Protein AF-N1USF4-F1 (afdb_monomer_lite)

Secondary structure (DSSP, 8-state):
-HHHHHHTTSPPPS--EEEE--HHHHHHHHHHH-S----HHHHHHHHHHHHTSGGGGGSEEEETTS-HHHHHHHHHHHHHHHSPPP---

Structure (mmCIF, N/CA/C/O backbone):
data_AF-N1USF4-F1
#
_entry.id   AF-N1USF4-F1
#
loop_
_atom_site.group_PDB
_atom_site.id
_atom_site.type_symbol
_atom_site.label_atom_id
_atom_site.label_alt_id
_atom_site.label_comp_id
_atom_site.label_asym_id
_atom_site.label_entity_id
_atom_site.label_seq_id
_atom_site.pdbx_PDB_ins_code
_atom_site.Cartn_x
_atom_site.Cartn_y
_atom_site.Cartn_z
_atom_site.occupancy
_atom_site.B_iso_or_equiv
_atom_site.auth_seq_id
_atom_site.auth_comp_id
_atom_site.auth_asym_id
_atom_site.auth_atom_id
_atom_site.pdbx_PDB_model_num
ATOM 1 N N . GLY A 1 1 ? 4.640 -17.984 17.507 1.00 79.94 1 GLY A N 1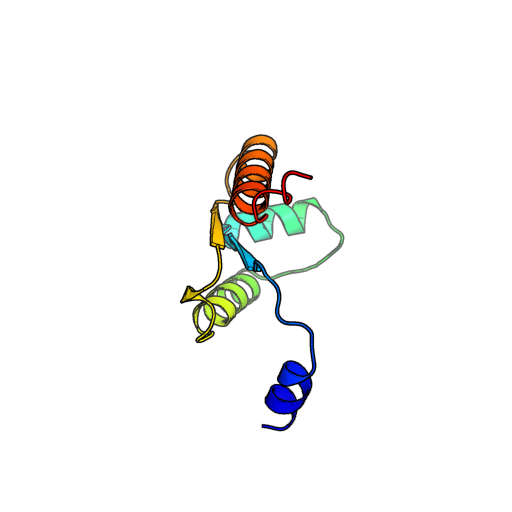
ATOM 2 C CA . GLY A 1 1 ? 6.088 -18.058 17.815 1.00 79.94 1 GLY A CA 1
ATOM 3 C C . GLY A 1 1 ? 6.532 -16.862 18.643 1.00 79.94 1 GLY A C 1
ATOM 4 O O . GLY A 1 1 ? 5.707 -15.991 18.897 1.00 79.94 1 GLY A O 1
ATOM 5 N N . LEU A 1 2 ? 7.805 -16.808 19.054 1.00 88.56 2 LEU A N 1
ATOM 6 C CA . LEU A 1 2 ? 8.376 -15.694 19.836 1.00 88.56 2 LEU A CA 1
ATOM 7 C C . LEU A 1 2 ? 8.078 -14.324 19.195 1.00 88.56 2 LEU A C 1
ATOM 9 O O . LEU A 1 2 ? 7.613 -13.426 19.885 1.00 88.56 2 LEU A O 1
ATOM 13 N N . ALA A 1 3 ? 8.228 -14.209 17.870 1.00 83.00 3 ALA A N 1
ATOM 14 C CA . ALA A 1 3 ? 7.924 -12.991 17.115 1.00 83.00 3 ALA A CA 1
ATOM 15 C C . ALA A 1 3 ? 6.477 -12.496 17.316 1.00 83.00 3 ALA A C 1
ATOM 17 O O . ALA A 1 3 ? 6.268 -11.337 17.650 1.00 83.00 3 ALA A O 1
ATOM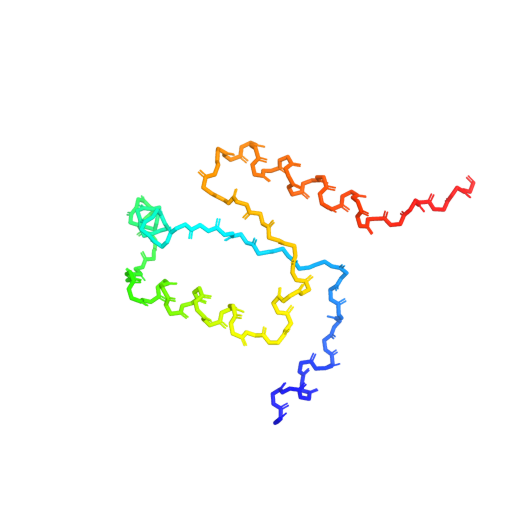 18 N N . ALA A 1 4 ? 5.479 -13.382 17.221 1.00 82.44 4 ALA A N 1
ATOM 19 C CA . ALA A 1 4 ? 4.076 -13.018 17.450 1.00 82.44 4 ALA A CA 1
ATOM 20 C C . ALA A 1 4 ? 3.819 -12.523 18.887 1.00 82.44 4 ALA A C 1
ATOM 22 O O . ALA A 1 4 ? 3.000 -11.635 19.102 1.00 82.44 4 ALA A O 1
ATOM 23 N N . ARG A 1 5 ? 4.542 -13.065 19.879 1.00 85.44 5 ARG A N 1
ATOM 24 C CA . ARG A 1 5 ? 4.441 -12.611 21.276 1.00 85.44 5 ARG A CA 1
ATOM 25 C C . ARG A 1 5 ? 5.065 -11.234 21.480 1.00 85.44 5 ARG A C 1
ATOM 27 O O . ARG A 1 5 ? 4.537 -10.461 22.266 1.00 85.44 5 ARG A O 1
ATOM 34 N N . LEU A 1 6 ? 6.157 -10.932 20.779 1.00 91.81 6 LEU A N 1
ATOM 35 C CA . LEU A 1 6 ? 6.776 -9.606 20.804 1.00 91.81 6 LEU A CA 1
ATOM 36 C C . LEU A 1 6 ? 5.887 -8.566 20.110 1.00 91.81 6 LEU A C 1
ATOM 38 O O . LEU A 1 6 ? 5.700 -7.481 20.646 1.00 91.81 6 LEU A O 1
ATO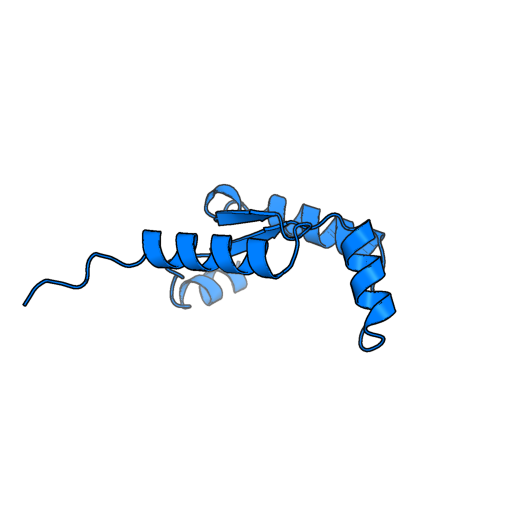M 42 N N . LEU A 1 7 ? 5.269 -8.915 18.977 1.00 85.75 7 LEU A N 1
ATOM 43 C CA . LEU A 1 7 ? 4.330 -8.032 18.275 1.00 85.75 7 LEU A CA 1
ATOM 44 C C . LEU A 1 7 ? 3.088 -7.705 19.114 1.00 85.75 7 LEU A C 1
ATOM 46 O O . LEU A 1 7 ? 2.585 -6.590 19.044 1.00 85.75 7 LEU A O 1
ATOM 50 N N . ALA A 1 8 ? 2.628 -8.633 19.958 1.00 86.81 8 ALA A N 1
ATOM 51 C CA . ALA A 1 8 ? 1.504 -8.394 20.865 1.00 86.81 8 ALA A CA 1
ATOM 52 C C . ALA A 1 8 ? 1.791 -7.351 21.967 1.00 86.81 8 ALA A C 1
ATOM 54 O O . ALA A 1 8 ? 0.850 -6.900 22.616 1.00 86.81 8 ALA A O 1
ATOM 55 N N . LEU A 1 9 ? 3.059 -6.978 22.188 1.00 93.62 9 LEU A N 1
ATOM 56 C CA . LEU A 1 9 ? 3.445 -5.906 23.114 1.00 93.62 9 LEU A CA 1
ATOM 57 C C . LEU A 1 9 ? 3.387 -4.517 22.468 1.00 93.62 9 LEU A C 1
ATOM 59 O O . LEU A 1 9 ? 3.441 -3.514 23.178 1.00 93.62 9 LEU A O 1
ATOM 63 N N . LEU A 1 10 ? 3.312 -4.445 21.138 1.00 89.81 10 LEU A N 1
ATOM 64 C CA . LEU A 1 10 ? 3.220 -3.176 20.431 1.00 89.81 10 LEU A CA 1
ATOM 65 C C . LEU A 1 10 ? 1.793 -2.615 20.534 1.00 89.81 10 LEU A C 1
ATOM 67 O O . LEU A 1 10 ? 0.828 -3.387 20.565 1.00 89.81 10 LEU A O 1
ATOM 71 N N . PRO A 1 11 ? 1.632 -1.279 20.557 1.00 90.06 11 PRO A N 1
ATOM 72 C CA . PRO A 1 11 ? 0.319 -0.660 20.451 1.00 90.06 11 PRO A CA 1
ATOM 73 C C . PRO A 1 11 ? -0.416 -1.159 19.206 1.00 90.06 11 PRO A C 1
ATOM 75 O O . PRO A 1 11 ? 0.164 -1.243 18.121 1.00 90.06 11 PRO A O 1
ATOM 78 N N . ARG A 1 12 ? -1.705 -1.474 19.357 1.00 88.94 12 ARG A N 1
ATOM 79 C CA . ARG A 1 12 ? -2.550 -1.795 18.206 1.00 88.94 12 ARG A CA 1
ATOM 80 C C . ARG A 1 12 ? -2.909 -0.500 17.478 1.00 88.94 12 ARG A C 1
ATOM 82 O O . ARG A 1 12 ? -3.381 0.422 18.140 1.00 88.94 12 ARG A O 1
ATOM 89 N N . PRO A 1 13 ? -2.705 -0.418 16.156 1.00 90.75 13 PRO A N 1
ATOM 90 C CA . PRO A 1 13 ? -3.120 0.750 15.397 1.00 90.75 13 PRO A CA 1
ATOM 91 C C . PRO A 1 13 ? -4.650 0.837 15.345 1.00 90.75 13 PRO A C 1
ATOM 93 O O . PRO A 1 13 ? -5.325 -0.175 15.159 1.00 90.75 13 PRO A O 1
ATOM 96 N N . ASP A 1 14 ? -5.191 2.052 15.432 1.00 90.81 14 ASP A N 1
ATOM 97 C CA . ASP A 1 14 ? -6.623 2.311 15.214 1.00 90.81 14 ASP A CA 1
ATOM 98 C C . ASP A 1 14 ? -7.024 2.163 13.734 1.00 90.81 14 ASP A C 1
ATOM 100 O O . ASP A 1 14 ? -8.192 1.951 13.400 1.00 90.81 14 ASP A O 1
ATOM 104 N N . LEU A 1 15 ? -6.047 2.292 12.831 1.00 93.94 15 LEU A N 1
ATOM 105 C CA . LEU A 1 15 ? -6.212 2.176 11.389 1.00 93.94 15 LEU A CA 1
ATOM 106 C C . LEU A 1 15 ? -4.909 1.693 10.743 1.00 93.94 15 LEU A C 1
ATOM 108 O O . LEU A 1 15 ? -3.847 2.270 10.967 1.00 93.94 15 LEU A O 1
ATOM 112 N N . VAL A 1 16 ? -5.014 0.682 9.880 1.00 95.56 16 VAL A N 1
ATOM 113 C CA . VAL A 1 16 ? -3.961 0.293 8.934 1.00 95.56 16 VAL A CA 1
ATOM 114 C C . VAL A 1 16 ? -4.480 0.562 7.530 1.00 95.56 16 VAL A C 1
ATOM 116 O O . VAL A 1 16 ? -5.578 0.119 7.188 1.00 95.56 16 VAL A O 1
ATOM 119 N N . VAL A 1 17 ? -3.708 1.300 6.732 1.00 97.31 17 VAL A N 1
ATOM 120 C CA . VAL A 1 17 ? -4.059 1.625 5.345 1.00 97.31 17 VAL A CA 1
ATOM 121 C C . VAL A 1 17 ? -3.082 0.931 4.406 1.00 97.31 17 VAL A C 1
ATOM 123 O O . VAL A 1 17 ? -1.876 1.159 4.490 1.00 97.31 17 VAL A O 1
ATOM 126 N N . TYR A 1 18 ? -3.604 0.093 3.515 1.00 97.44 18 TYR A N 1
ATOM 127 C CA . TYR A 1 18 ? -2.840 -0.574 2.469 1.00 97.44 18 TYR A CA 1
ATOM 128 C C . TYR A 1 18 ? -2.978 0.198 1.155 1.00 97.44 18 TYR A C 1
ATOM 130 O O . TYR A 1 18 ? -4.084 0.404 0.658 1.00 97.44 18 TYR A O 1
ATOM 138 N N . PHE A 1 19 ? -1.849 0.643 0.609 1.00 97.62 19 PHE A N 1
ATOM 139 C CA . PHE A 1 19 ? -1.784 1.400 -0.638 1.00 97.62 19 PHE A CA 1
ATOM 140 C C . PHE A 1 19 ? -1.609 0.407 -1.782 1.00 97.62 19 PHE A C 1
ATOM 142 O O . PHE A 1 19 ? -0.497 -0.034 -2.067 1.00 97.62 19 PHE A O 1
ATOM 149 N N . GLU A 1 20 ? -2.716 0.033 -2.408 1.00 97.19 20 GLU A N 1
ATOM 150 C CA . GLU A 1 20 ? -2.716 -0.910 -3.515 1.00 97.19 20 GLU A CA 1
ATOM 151 C C . GLU A 1 20 ? -2.226 -0.212 -4.784 1.00 97.19 20 GLU A C 1
ATOM 153 O O . GLU A 1 20 ? -2.762 0.813 -5.202 1.00 97.19 20 GLU A O 1
ATOM 158 N N . LEU A 1 21 ? -1.181 -0.758 -5.398 1.00 96.50 21 LEU A N 1
ATOM 159 C CA . LEU A 1 21 ? -0.624 -0.262 -6.648 1.00 96.50 21 LEU A CA 1
ATOM 160 C C . LEU A 1 21 ? -0.201 -1.461 -7.500 1.00 96.50 21 LEU A C 1
ATOM 162 O O . LEU A 1 21 ? 0.468 -2.350 -6.968 1.00 96.50 21 LEU A O 1
ATOM 166 N N . PRO A 1 22 ? -0.525 -1.497 -8.807 1.00 95.50 22 PRO A N 1
ATOM 167 C CA . PRO A 1 22 ? -0.035 -2.551 -9.683 1.00 95.50 22 PRO A CA 1
ATOM 168 C C . PRO A 1 22 ? 1.500 -2.654 -9.619 1.00 95.50 22 PRO A C 1
ATOM 170 O O . PRO A 1 22 ? 2.172 -1.623 -9.750 1.00 95.50 22 PRO A O 1
ATOM 173 N N . PRO A 1 23 ? 2.075 -3.858 -9.431 1.00 95.94 23 PRO A N 1
ATOM 174 C CA . PRO A 1 23 ? 3.521 -4.052 -9.303 1.00 95.94 23 PRO A CA 1
ATOM 175 C C . PRO A 1 23 ? 4.339 -3.444 -10.446 1.00 95.94 23 PRO A C 1
ATOM 177 O O . PRO A 1 23 ? 5.440 -2.949 -10.226 1.00 95.94 23 PRO A O 1
ATOM 180 N N . GLU A 1 24 ? 3.795 -3.432 -11.660 1.00 95.62 24 GLU A N 1
ATOM 181 C CA . GLU A 1 24 ? 4.419 -2.826 -12.834 1.00 95.62 24 GLU A CA 1
ATOM 182 C C . GLU A 1 24 ? 4.558 -1.303 -12.666 1.00 95.62 24 GLU A C 1
ATOM 184 O O . GLU A 1 24 ? 5.645 -0.757 -12.828 1.00 95.62 24 GLU A O 1
ATOM 189 N N . GLN A 1 25 ? 3.494 -0.623 -12.222 1.00 95.50 25 GLN A N 1
ATOM 190 C CA . GLN A 1 25 ? 3.537 0.818 -11.946 1.00 95.50 25 GLN A CA 1
ATOM 191 C C . GLN A 1 25 ? 4.443 1.151 -10.755 1.00 95.50 25 GLN A C 1
ATOM 193 O O . GLN A 1 25 ? 5.080 2.205 -10.727 1.00 95.50 25 GLN A O 1
ATOM 198 N N . ALA A 1 26 ? 4.491 0.275 -9.747 1.00 94.88 26 ALA A N 1
ATOM 199 C CA . ALA A 1 26 ? 5.394 0.431 -8.612 1.00 94.88 26 ALA A CA 1
ATOM 200 C C . ALA A 1 26 ? 6.862 0.362 -9.061 1.00 94.88 26 ALA A C 1
ATOM 202 O O . ALA A 1 26 ? 7.658 1.218 -8.670 1.00 94.88 26 ALA A O 1
ATOM 203 N N . LEU A 1 27 ? 7.198 -0.601 -9.926 1.00 95.25 27 LEU A N 1
ATOM 204 C CA . LEU A 1 27 ? 8.541 -0.757 -10.477 1.00 95.25 27 LEU A CA 1
ATOM 205 C C . LEU A 1 27 ? 8.969 0.473 -11.287 1.00 95.25 27 LEU A C 1
ATOM 207 O O . LEU A 1 27 ? 10.069 0.981 -11.074 1.00 95.25 27 LEU A O 1
ATOM 211 N N . ASP A 1 28 ? 8.086 1.004 -12.135 1.00 94.12 28 ASP A N 1
ATOM 212 C CA . ASP A 1 28 ? 8.356 2.220 -12.915 1.00 94.12 28 ASP A CA 1
ATOM 213 C C . ASP A 1 28 ? 8.661 3.428 -12.010 1.00 94.12 28 ASP A C 1
ATOM 215 O O . ASP A 1 28 ? 9.588 4.205 -12.268 1.00 94.12 28 ASP A O 1
ATOM 219 N N . ARG A 1 29 ? 7.917 3.582 -10.903 1.00 92.62 29 ARG A N 1
ATOM 220 C CA . ARG A 1 29 ? 8.149 4.655 -9.919 1.00 92.62 29 ARG A CA 1
ATOM 221 C C . ARG A 1 29 ? 9.477 4.482 -9.176 1.00 92.62 29 ARG A C 1
ATOM 223 O O . ARG A 1 29 ? 10.160 5.479 -8.943 1.00 92.62 29 ARG A O 1
ATOM 230 N N . VAL A 1 30 ? 9.851 3.252 -8.813 1.00 92.00 30 VAL A N 1
ATOM 231 C CA . VAL A 1 30 ? 11.150 2.953 -8.180 1.00 92.00 30 VAL A CA 1
ATOM 232 C C . VAL A 1 30 ? 12.294 3.269 -9.141 1.00 92.00 30 VAL A C 1
ATOM 234 O O . VAL A 1 30 ? 13.204 4.013 -8.777 1.00 92.00 30 VAL A O 1
ATOM 237 N N . ALA A 1 31 ? 12.202 2.799 -10.387 1.00 90.44 31 ALA A N 1
ATOM 238 C CA . ALA A 1 31 ? 13.202 3.057 -11.419 1.00 90.44 31 ALA A CA 1
ATOM 239 C C . ALA A 1 31 ? 13.379 4.561 -11.691 1.00 90.44 31 ALA A C 1
ATOM 241 O O . ALA A 1 31 ? 14.502 5.036 -11.835 1.00 90.44 31 ALA A O 1
ATOM 242 N N . THR A 1 32 ? 12.281 5.324 -11.696 1.00 91.06 32 THR A N 1
ATOM 243 C CA . THR A 1 32 ? 12.313 6.785 -11.880 1.00 91.06 32 THR A CA 1
ATOM 244 C C . THR A 1 32 ? 12.964 7.514 -10.698 1.00 91.06 32 THR A C 1
ATOM 246 O O . THR A 1 32 ? 13.628 8.528 -10.904 1.00 91.06 32 THR A O 1
ATOM 249 N N . ARG A 1 33 ? 12.789 7.024 -9.460 1.00 89.81 33 ARG A N 1
ATOM 250 C CA . ARG A 1 33 ? 13.415 7.609 -8.258 1.00 89.81 33 ARG A CA 1
ATOM 251 C C . ARG A 1 33 ? 14.931 7.403 -8.220 1.00 89.81 33 ARG A C 1
ATOM 253 O O . ARG A 1 33 ? 15.632 8.287 -7.746 1.00 89.81 33 ARG A O 1
ATOM 260 N N . GLY A 1 34 ? 15.423 6.247 -8.674 1.00 86.19 34 GLY A N 1
ATOM 261 C CA . GLY A 1 34 ? 16.857 5.929 -8.738 1.00 86.19 34 GLY A CA 1
ATOM 262 C C . GLY A 1 34 ? 17.565 5.713 -7.389 1.00 86.19 34 GLY A C 1
ATOM 263 O O . GLY A 1 34 ? 18.785 5.581 -7.371 1.00 86.19 34 GLY A O 1
ATOM 264 N N . GLU A 1 35 ? 16.833 5.684 -6.271 1.00 81.12 35 GLU A N 1
ATOM 265 C CA . GLU A 1 35 ? 17.392 5.513 -4.915 1.00 81.12 35 GLU A CA 1
ATOM 266 C C . GLU A 1 35 ? 17.478 4.042 -4.485 1.00 81.12 35 GLU A C 1
ATOM 268 O O . GLU A 1 35 ? 18.406 3.658 -3.778 1.00 81.12 35 GLU A O 1
ATOM 273 N N . ASP A 1 36 ? 16.541 3.218 -4.956 1.00 82.00 36 ASP A N 1
ATOM 274 C CA . ASP A 1 36 ? 16.396 1.812 -4.583 1.00 82.00 36 ASP A CA 1
ATOM 275 C C . ASP A 1 36 ? 16.333 0.938 -5.846 1.00 82.00 36 ASP A C 1
ATOM 277 O O . ASP A 1 36 ? 15.941 1.401 -6.920 1.00 82.00 36 ASP A O 1
ATOM 281 N N . SER A 1 37 ? 16.688 -0.341 -5.717 1.00 84.69 37 SER A N 1
ATOM 282 C CA . SER A 1 37 ? 16.496 -1.349 -6.765 1.00 84.69 37 SER A CA 1
ATOM 283 C C . SER A 1 37 ? 15.463 -2.361 -6.304 1.00 84.69 37 SER A C 1
ATOM 285 O O . SER A 1 37 ? 15.515 -2.838 -5.172 1.00 84.69 37 SER A O 1
ATOM 287 N N . GLU A 1 38 ? 14.531 -2.693 -7.186 1.00 91.81 38 GLU A N 1
ATOM 288 C CA . GLU A 1 38 ? 13.443 -3.615 -6.905 1.00 91.81 38 GLU A CA 1
ATOM 289 C C . GLU A 1 38 ? 13.160 -4.464 -8.148 1.00 91.81 38 GLU A C 1
ATOM 291 O O . GLU A 1 38 ? 13.499 -4.086 -9.271 1.00 91.81 38 GLU A O 1
ATOM 296 N N . THR A 1 39 ? 12.550 -5.633 -7.963 1.00 95.12 39 THR A N 1
ATOM 297 C CA . THR A 1 39 ? 12.177 -6.514 -9.074 1.00 95.12 39 THR A CA 1
ATOM 298 C C . THR A 1 39 ? 10.670 -6.694 -9.135 1.00 95.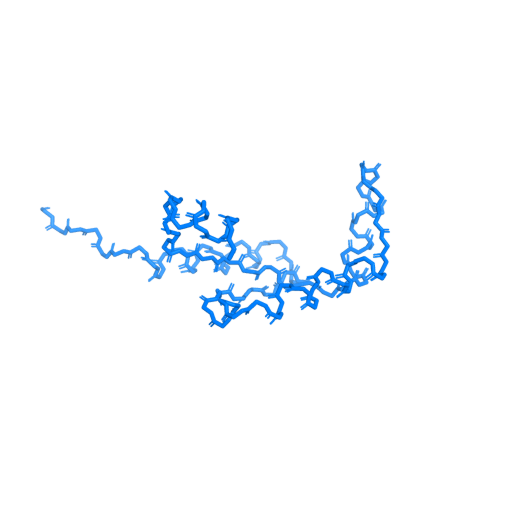12 39 THR A C 1
ATOM 300 O O . THR A 1 39 ? 9.987 -6.726 -8.113 1.00 95.12 39 THR A O 1
ATOM 303 N N . LEU A 1 40 ? 10.134 -6.913 -10.338 1.00 96.56 40 LEU A N 1
ATOM 304 C CA . LEU A 1 40 ? 8.712 -7.227 -10.492 1.00 96.56 40 LEU A CA 1
ATOM 305 C C . LEU A 1 40 ? 8.307 -8.474 -9.682 1.00 96.56 40 LEU A C 1
ATOM 307 O O . LEU A 1 40 ? 7.221 -8.523 -9.108 1.00 96.56 40 LEU A O 1
ATOM 311 N N . ALA A 1 41 ? 9.189 -9.476 -9.609 1.00 97.38 41 ALA A N 1
ATOM 312 C CA . ALA A 1 41 ? 8.969 -10.683 -8.815 1.00 97.38 41 ALA A CA 1
ATOM 313 C C . ALA A 1 41 ? 8.938 -10.391 -7.304 1.00 97.38 41 ALA A C 1
ATOM 315 O O . ALA A 1 41 ? 8.084 -10.933 -6.600 1.00 97.38 41 ALA A O 1
ATOM 316 N N . GLY A 1 42 ? 9.824 -9.516 -6.820 1.00 96.38 42 GLY A N 1
ATOM 317 C CA . GLY A 1 42 ? 9.842 -9.039 -5.436 1.00 96.38 42 GLY A CA 1
ATOM 318 C C . GLY A 1 42 ? 8.554 -8.306 -5.077 1.00 96.38 42 GLY A C 1
ATOM 319 O O . GLY A 1 42 ? 7.869 -8.699 -4.137 1.00 96.38 42 GLY A O 1
ATOM 320 N N . LEU A 1 43 ? 8.140 -7.340 -5.900 1.00 96.31 43 LEU A N 1
ATOM 321 C CA . LEU A 1 43 ? 6.897 -6.583 -5.702 1.00 96.31 43 LEU A CA 1
ATOM 322 C C . LEU A 1 43 ? 5.654 -7.474 -5.681 1.00 96.31 43 LEU A C 1
ATOM 324 O O . LEU A 1 43 ? 4.803 -7.323 -4.806 1.00 96.31 43 LEU A O 1
ATOM 328 N N . ARG A 1 44 ? 5.564 -8.449 -6.595 1.00 97.62 44 ARG A N 1
ATOM 329 C CA . ARG A 1 44 ? 4.479 -9.445 -6.590 1.00 97.62 44 ARG A CA 1
ATOM 330 C C . ARG A 1 44 ? 4.505 -10.317 -5.336 1.00 97.62 44 ARG A C 1
ATOM 332 O O . ARG A 1 44 ? 3.451 -10.630 -4.791 1.00 97.62 44 ARG A O 1
ATOM 339 N N . SER A 1 45 ? 5.695 -10.690 -4.867 1.00 97.38 45 SER A N 1
ATOM 340 C CA . SER A 1 45 ? 5.852 -11.472 -3.637 1.00 97.38 45 SER A CA 1
ATOM 341 C C . SER A 1 45 ? 5.454 -10.665 -2.401 1.00 97.38 45 SER A C 1
ATOM 343 O O . SER A 1 45 ? 4.831 -11.219 -1.499 1.00 97.38 45 SER A O 1
ATOM 345 N N . PHE A 1 46 ? 5.748 -9.362 -2.364 1.00 95.12 46 PHE A N 1
ATOM 346 C CA . PHE A 1 46 ? 5.289 -8.477 -1.295 1.00 95.12 46 PHE A CA 1
ATOM 347 C C . PHE A 1 46 ? 3.769 -8.306 -1.301 1.00 95.12 46 PHE A C 1
ATOM 349 O O . PHE A 1 46 ? 3.158 -8.472 -0.247 1.00 95.12 46 PHE A O 1
ATOM 356 N N . ASP A 1 47 ? 3.149 -8.034 -2.454 1.00 95.94 47 ASP A N 1
ATOM 357 C CA . ASP A 1 47 ? 1.684 -7.940 -2.568 1.00 95.94 47 ASP A CA 1
ATOM 358 C C . ASP A 1 47 ? 1.006 -9.237 -2.095 1.00 95.94 47 ASP A C 1
ATOM 360 O O . ASP A 1 47 ? 0.166 -9.209 -1.192 1.00 95.94 47 ASP A O 1
ATOM 364 N N . ALA A 1 48 ? 1.455 -10.392 -2.599 1.00 97.25 48 ALA A N 1
ATOM 365 C CA . ALA A 1 48 ? 0.951 -11.692 -2.163 1.00 97.25 48 ALA A CA 1
ATOM 366 C C . ALA A 1 48 ? 1.183 -11.935 -0.660 1.00 97.25 48 ALA A C 1
ATOM 368 O O . ALA A 1 48 ? 0.295 -12.432 0.035 1.00 97.25 48 ALA A O 1
ATOM 369 N N . GLY A 1 49 ? 2.355 -11.552 -0.147 1.00 97.12 49 GLY A N 1
ATOM 370 C CA . GLY A 1 49 ? 2.712 -11.664 1.263 1.00 97.12 49 GLY A CA 1
ATOM 371 C C . GLY A 1 49 ? 1.753 -10.890 2.162 1.00 97.12 49 GLY A C 1
ATOM 372 O O . GLY A 1 49 ? 1.178 -11.480 3.076 1.00 97.12 49 GLY A O 1
ATOM 373 N N . TYR A 1 50 ? 1.510 -9.608 1.868 1.00 95.75 50 TYR A N 1
ATOM 374 C CA . TYR A 1 50 ? 0.554 -8.794 2.624 1.00 95.75 50 TYR A CA 1
ATOM 375 C C . TYR A 1 50 ? -0.863 -9.362 2.551 1.00 95.75 50 TYR A C 1
ATOM 377 O O . TYR A 1 50 ? -1.508 -9.491 3.589 1.00 95.75 50 TYR A O 1
ATOM 385 N N . ARG A 1 51 ? -1.333 -9.763 1.364 1.00 96.38 51 ARG A N 1
ATOM 386 C CA . ARG A 1 51 ? -2.676 -10.345 1.189 1.00 96.38 51 ARG A CA 1
ATOM 387 C C . ARG A 1 51 ? -2.868 -11.678 1.901 1.00 96.38 51 ARG A C 1
ATOM 389 O O . ARG A 1 51 ? -3.994 -12.027 2.240 1.00 96.38 51 ARG A O 1
ATOM 396 N N . SER A 1 52 ? -1.789 -12.427 2.116 1.00 97.19 52 SER A N 1
ATOM 397 C CA . SER A 1 52 ? -1.829 -13.700 2.841 1.00 97.19 52 SER A CA 1
ATOM 398 C C . SER A 1 52 ? -1.945 -13.538 4.360 1.00 97.19 52 SER A C 1
ATOM 400 O O . SER A 1 52 ? -2.223 -14.518 5.054 1.00 97.19 52 SER A O 1
ATOM 402 N N . LEU A 1 53 ? -1.741 -12.324 4.890 1.00 94.00 53 LEU A N 1
ATOM 403 C CA . LEU A 1 53 ? -1.875 -12.063 6.319 1.00 94.00 53 LEU A CA 1
ATOM 404 C C . LEU A 1 53 ? -3.336 -12.254 6.757 1.00 94.00 53 LEU A C 1
ATOM 406 O O . LEU A 1 53 ? -4.235 -11.682 6.133 1.00 94.00 53 LEU A O 1
ATOM 410 N N . PRO A 1 54 ? -3.601 -12.977 7.861 1.00 92.56 54 PRO A N 1
ATOM 411 C CA . PRO A 1 54 ? -4.949 -13.094 8.422 1.00 92.56 54 PRO A CA 1
ATOM 412 C C . PRO A 1 54 ? -5.612 -11.732 8.687 1.00 92.56 54 PRO A C 1
ATOM 414 O O . PRO A 1 54 ? -6.819 -11.560 8.511 1.00 92.56 54 PRO A O 1
ATOM 417 N N . GLU A 1 55 ? -4.808 -10.746 9.082 1.00 92.00 55 GLU A N 1
ATOM 418 C CA . GLU A 1 55 ? -5.230 -9.389 9.409 1.00 92.00 55 GLU A CA 1
ATOM 419 C C . GLU A 1 55 ? -5.514 -8.524 8.177 1.00 92.00 55 GLU A C 1
ATOM 421 O O . GLU A 1 55 ? -6.111 -7.461 8.336 1.00 92.00 55 GLU A O 1
ATOM 426 N N . PHE A 1 56 ? -5.147 -8.946 6.959 1.00 96.06 56 PHE A N 1
ATOM 427 C CA . PHE A 1 56 ? -5.308 -8.123 5.751 1.00 96.06 56 PHE A CA 1
ATOM 428 C C . PHE A 1 56 ? -6.763 -7.689 5.531 1.00 96.06 56 PHE A C 1
ATOM 430 O O . PHE A 1 56 ? -7.029 -6.559 5.135 1.00 96.06 56 PHE A O 1
ATOM 437 N N . SER A 1 57 ? -7.718 -8.553 5.887 1.00 95.06 57 SER A N 1
ATOM 438 C CA . SER A 1 57 ? -9.158 -8.255 5.843 1.00 95.06 57 SER A CA 1
ATOM 439 C C . SER A 1 57 ? -9.589 -7.061 6.711 1.00 95.06 57 SER A C 1
ATOM 441 O O . SER A 1 57 ? -10.659 -6.498 6.489 1.00 95.06 57 SER A O 1
ATOM 443 N N . SER A 1 58 ? -8.772 -6.660 7.690 1.00 94.00 58 SER A N 1
ATOM 444 C CA . SER A 1 58 ? -9.015 -5.497 8.550 1.00 94.00 58 SER A CA 1
ATOM 445 C C . SER A 1 58 ? -8.423 -4.192 8.009 1.00 94.00 58 SER A C 1
ATOM 447 O O . SER A 1 58 ? -8.728 -3.118 8.534 1.00 94.00 58 SER A O 1
ATOM 449 N N . PHE A 1 59 ? -7.575 -4.260 6.979 1.00 96.31 59 PHE A N 1
ATOM 450 C CA . PHE A 1 59 ? -6.908 -3.085 6.428 1.00 96.31 59 PHE A CA 1
ATOM 451 C C . PHE A 1 59 ? -7.884 -2.272 5.575 1.00 96.31 59 PHE A C 1
ATOM 453 O O . PHE A 1 59 ? -8.712 -2.815 4.845 1.00 96.31 59 PHE A O 1
ATOM 460 N N . ALA A 1 60 ? -7.766 -0.946 5.637 1.00 97.12 60 ALA A N 1
ATOM 461 C CA . ALA A 1 60 ? -8.410 -0.077 4.664 1.00 97.12 60 ALA A CA 1
ATOM 462 C C . ALA A 1 60 ? -7.548 -0.042 3.398 1.00 97.12 60 ALA A C 1
ATOM 464 O O . ALA A 1 60 ? -6.402 0.398 3.449 1.00 97.12 60 ALA A O 1
ATOM 465 N N . VAL A 1 61 ? -8.081 -0.507 2.273 1.00 96.94 61 VAL A N 1
ATOM 466 C CA . VAL A 1 61 ? -7.363 -0.489 0.994 1.00 96.94 61 VAL A CA 1
ATOM 467 C C . VAL A 1 61 ? -7.686 0.802 0.250 1.00 96.94 61 VAL A C 1
ATOM 469 O O . VAL A 1 61 ? -8.857 1.165 0.131 1.00 96.94 61 VAL A O 1
ATOM 472 N N . ILE A 1 62 ? -6.657 1.489 -0.247 1.00 97.81 62 ILE A N 1
ATOM 473 C CA . ILE A 1 62 ? -6.811 2.611 -1.177 1.00 97.81 62 ILE A CA 1
ATOM 474 C C . ILE A 1 62 ? -6.090 2.317 -2.485 1.00 97.81 62 ILE A C 1
ATOM 476 O O . ILE A 1 62 ? -4.983 1.778 -2.479 1.00 97.81 62 ILE A O 1
ATOM 480 N N . ASP A 1 63 ? -6.706 2.722 -3.591 1.00 96.81 63 ASP A N 1
ATOM 481 C CA . ASP A 1 63 ? -6.100 2.637 -4.916 1.00 96.81 63 ASP A CA 1
ATOM 482 C C . ASP A 1 63 ? -5.061 3.756 -5.082 1.00 96.81 63 ASP A C 1
ATOM 484 O O . ASP A 1 63 ? -5.386 4.929 -5.289 1.00 96.81 63 ASP A O 1
ATOM 488 N N . ALA A 1 64 ? -3.787 3.387 -4.982 1.00 97.44 64 ALA A N 1
ATOM 489 C CA . ALA A 1 64 ? -2.643 4.280 -5.116 1.00 97.44 64 ALA A CA 1
ATOM 490 C C . ALA A 1 64 ? -2.167 4.455 -6.574 1.00 97.44 64 ALA A C 1
ATOM 492 O O . ALA A 1 64 ? -1.163 5.149 -6.818 1.00 97.44 64 ALA A O 1
ATOM 493 N N . SER A 1 65 ? -2.868 3.857 -7.548 1.00 96.38 65 SER A N 1
ATOM 494 C CA . SER A 1 65 ? -2.657 4.115 -8.981 1.00 96.38 65 SER A CA 1
ATOM 495 C C . SER A 1 65 ? -3.236 5.464 -9.424 1.00 96.38 65 SER A C 1
ATOM 497 O O . SER A 1 65 ? -2.783 6.044 -10.414 1.00 96.38 65 SER A O 1
ATOM 499 N N . LEU A 1 66 ? -4.175 6.011 -8.647 1.00 96.38 66 LEU A N 1
ATOM 500 C CA . LEU A 1 66 ? -4.791 7.311 -8.887 1.00 96.38 66 LEU A CA 1
ATOM 501 C C . LEU A 1 66 ? -3.793 8.480 -8.753 1.00 96.38 66 LEU A C 1
ATOM 503 O O . LEU A 1 66 ? -2.740 8.355 -8.114 1.00 96.38 66 LEU A O 1
ATOM 507 N N . PRO A 1 67 ? -4.127 9.670 -9.297 1.00 95.62 67 PRO A N 1
ATOM 508 C CA . PRO A 1 67 ? -3.334 10.874 -9.082 1.00 95.62 67 PRO A CA 1
ATOM 509 C C . PRO A 1 67 ? -3.126 11.169 -7.592 1.00 95.62 67 PRO A C 1
ATOM 511 O O . PRO A 1 67 ? -4.047 11.037 -6.787 1.00 95.62 67 PRO A O 1
ATOM 514 N N . ARG A 1 68 ? -1.934 11.659 -7.227 1.00 94.88 68 ARG A N 1
ATOM 515 C CA . ARG A 1 68 ? -1.524 11.898 -5.827 1.00 94.88 68 ARG A CA 1
ATOM 516 C C . ARG A 1 68 ? -2.558 12.669 -4.996 1.00 94.88 68 ARG A C 1
ATOM 518 O O . ARG A 1 68 ? -2.767 12.334 -3.836 1.00 94.88 68 ARG A O 1
ATOM 525 N N . ALA A 1 69 ? -3.203 13.682 -5.577 1.00 97.50 69 ALA A N 1
ATOM 526 C CA . ALA A 1 69 ? -4.228 14.472 -4.892 1.00 97.50 69 ALA A CA 1
ATOM 527 C C . ALA A 1 69 ? -5.485 13.649 -4.552 1.00 97.50 69 ALA A C 1
ATOM 529 O O . ALA A 1 69 ? -6.044 13.807 -3.471 1.00 97.50 69 ALA A O 1
ATOM 530 N N . ALA A 1 70 ? -5.898 12.739 -5.438 1.00 97.81 70 ALA A N 1
ATOM 531 C CA . ALA A 1 70 ? -7.026 11.847 -5.189 1.00 97.81 70 ALA A CA 1
ATOM 532 C C . ALA A 1 70 ? -6.698 10.838 -4.078 1.00 97.81 70 ALA A C 1
ATOM 534 O O . ALA A 1 70 ? -7.497 10.660 -3.162 1.00 97.81 70 ALA A O 1
ATOM 535 N N . VAL A 1 71 ? -5.495 10.250 -4.109 1.00 98.00 71 VAL A N 1
ATOM 536 C CA . VAL A 1 71 ? -5.012 9.335 -3.058 1.00 98.00 71 VAL A CA 1
ATOM 537 C C . VAL A 1 71 ? -4.959 10.040 -1.699 1.00 98.00 71 VAL A C 1
ATOM 539 O O . VAL A 1 71 ? -5.445 9.505 -0.704 1.00 98.00 71 VAL A O 1
ATOM 542 N N . ALA A 1 72 ? -4.426 11.266 -1.651 1.00 98.00 72 ALA A N 1
ATOM 543 C CA . ALA A 1 72 ? -4.383 12.068 -0.429 1.00 98.00 72 ALA A CA 1
ATOM 544 C C . ALA A 1 72 ? -5.792 12.365 0.114 1.00 98.00 72 ALA A C 1
ATOM 546 O O . ALA A 1 72 ? -6.038 12.178 1.304 1.00 98.00 72 ALA A O 1
ATOM 547 N N . GLY A 1 73 ? -6.736 12.739 -0.756 1.00 97.69 73 GLY A N 1
ATOM 548 C CA . GLY A 1 73 ? -8.127 12.975 -0.363 1.00 97.69 73 GLY A CA 1
ATOM 549 C C . GLY A 1 73 ? -8.814 11.730 0.212 1.00 97.69 73 GLY A C 1
ATOM 550 O O . GLY A 1 73 ? -9.488 11.821 1.239 1.00 97.69 73 GLY A O 1
ATOM 551 N N . GLN A 1 74 ? -8.601 10.555 -0.392 1.00 97.00 74 GLN A N 1
ATOM 552 C CA . GLN A 1 74 ? -9.116 9.287 0.143 1.00 97.00 74 GLN A CA 1
ATOM 553 C C . GLN A 1 74 ? -8.524 8.970 1.521 1.00 97.00 74 GLN A C 1
ATOM 555 O O . GLN 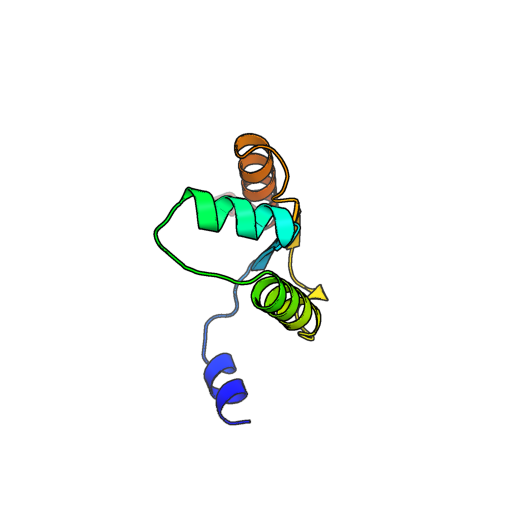A 1 74 ? -9.258 8.605 2.442 1.00 97.00 74 GLN A O 1
ATOM 560 N N . LEU A 1 75 ? -7.211 9.153 1.688 1.00 97.38 75 LEU A N 1
ATOM 561 C CA . LEU A 1 75 ? -6.534 8.934 2.964 1.00 97.38 75 LEU A CA 1
ATOM 562 C C . LEU A 1 75 ? -7.076 9.863 4.061 1.00 97.38 75 LEU A C 1
ATOM 564 O O . LEU A 1 75 ? -7.388 9.404 5.160 1.00 97.38 75 LEU A O 1
ATOM 568 N N . GLU A 1 76 ? -7.232 11.155 3.770 1.00 96.81 76 GLU A N 1
ATOM 569 C CA . GLU A 1 76 ? 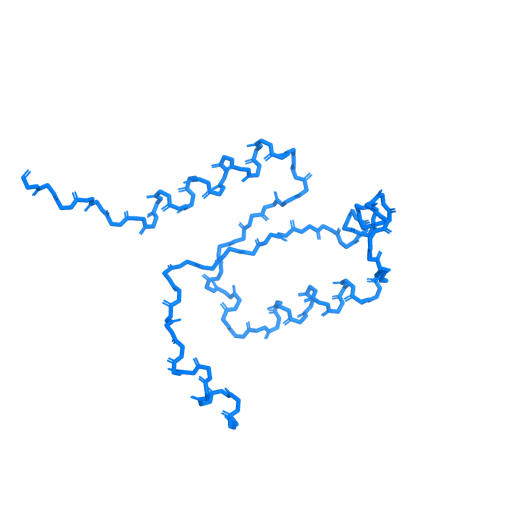-7.801 12.124 4.711 1.00 96.81 76 GLU A CA 1
ATOM 570 C C . GLU A 1 76 ? -9.229 11.755 5.125 1.00 96.81 76 GLU A C 1
ATOM 572 O O . GLU A 1 76 ? -9.582 11.842 6.305 1.00 96.81 76 GLU A O 1
ATOM 577 N N . GLN A 1 77 ? -10.050 11.314 4.170 1.00 95.25 77 GLN A N 1
ATOM 578 C CA . GLN A 1 77 ? -11.411 10.864 4.442 1.00 95.25 77 GLN A CA 1
ATOM 579 C C . GLN A 1 77 ? -11.424 9.626 5.347 1.00 95.25 77 GLN A C 1
ATOM 581 O O . GLN A 1 77 ? -12.195 9.588 6.310 1.00 95.25 77 GLN A O 1
ATOM 586 N N . LEU A 1 78 ? -10.549 8.647 5.092 1.00 95.12 78 LEU A N 1
ATOM 587 C CA . LEU A 1 78 ? -10.410 7.456 5.933 1.00 95.12 78 LEU A CA 1
ATOM 588 C C . LEU A 1 78 ? -10.007 7.823 7.361 1.00 95.12 78 LEU A C 1
ATOM 590 O O . LEU A 1 78 ? -10.674 7.404 8.308 1.00 95.12 78 LEU A O 1
ATOM 594 N N . ILE A 1 79 ? -8.980 8.658 7.526 1.00 94.75 79 ILE A N 1
ATOM 595 C CA . ILE A 1 79 ? -8.526 9.118 8.846 1.00 94.75 79 ILE A CA 1
ATOM 596 C C . ILE A 1 79 ? -9.661 9.842 9.580 1.00 94.75 79 ILE A C 1
ATOM 598 O O . ILE A 1 79 ? -9.922 9.567 10.752 1.00 94.75 79 ILE A O 1
ATOM 602 N N . ARG A 1 80 ? -10.390 10.731 8.893 1.00 94.00 80 ARG A N 1
ATOM 603 C CA . ARG A 1 80 ? -11.514 11.468 9.486 1.00 94.00 80 ARG A CA 1
ATOM 604 C C . ARG A 1 80 ? -12.655 10.547 9.908 1.00 94.00 80 ARG A C 1
ATOM 606 O O . ARG A 1 80 ? -13.225 10.768 10.969 1.00 94.00 80 ARG A O 1
ATOM 613 N N . SER A 1 81 ? -12.958 9.513 9.123 1.00 90.25 81 SER A N 1
ATOM 614 C CA . SER A 1 81 ? -14.008 8.536 9.450 1.00 90.25 81 SER A CA 1
ATOM 615 C C . SER A 1 81 ? -13.686 7.668 10.672 1.00 90.25 81 SER A C 1
ATOM 617 O O . SER A 1 81 ? -14.596 7.134 11.301 1.00 90.25 81 SER A O 1
ATOM 619 N N . ARG A 1 82 ? -12.399 7.532 11.017 1.00 85.00 82 ARG A N 1
ATOM 620 C CA . ARG A 1 82 ? -11.925 6.736 12.159 1.00 85.00 82 ARG A CA 1
ATOM 621 C C . ARG A 1 82 ? -11.729 7.545 13.432 1.00 85.00 82 ARG A C 1
ATOM 623 O O . ARG A 1 82 ? -11.720 6.961 14.512 1.00 85.00 82 ARG A O 1
ATOM 630 N N . ARG A 1 83 ? -11.585 8.870 13.334 1.00 75.62 83 ARG A N 1
ATOM 631 C CA . ARG A 1 83 ? -11.497 9.730 14.515 1.00 75.62 83 ARG A CA 1
ATOM 632 C C . ARG A 1 83 ? -12.851 9.690 15.240 1.00 75.62 83 ARG A C 1
ATOM 634 O O . ARG A 1 83 ? -13.850 10.074 14.631 1.00 75.62 83 ARG A O 1
ATOM 641 N N . PRO A 1 84 ? -12.923 9.261 16.514 1.00 56.88 84 PRO A N 1
ATOM 642 C CA . PRO A 1 84 ? -14.154 9.412 17.279 1.00 56.88 84 PRO A CA 1
ATOM 643 C C . PRO A 1 84 ? -14.532 10.896 17.299 1.00 56.88 84 PRO A C 1
ATOM 645 O O . PRO A 1 84 ? -13.640 11.752 17.337 1.00 56.88 84 PRO A O 1
ATOM 648 N N . ALA A 1 85 ? -15.834 11.207 17.231 1.00 51.31 85 ALA A N 1
ATOM 649 C CA . ALA A 1 85 ? -16.316 12.577 17.380 1.00 51.31 85 ALA A CA 1
ATOM 650 C C . ALA A 1 85 ? -15.630 13.163 18.614 1.00 51.31 85 ALA A C 1
ATOM 652 O O . ALA A 1 85 ? -15.751 12.600 19.702 1.00 51.31 85 ALA A O 1
ATOM 653 N N . ALA A 1 86 ? -14.815 14.205 18.418 1.00 50.44 86 ALA A N 1
ATOM 654 C CA . ALA A 1 86 ? -14.124 14.846 19.523 1.00 50.44 86 ALA A CA 1
ATOM 655 C C . ALA A 1 86 ? -15.197 15.186 20.554 1.00 50.44 86 ALA A C 1
ATOM 657 O O . ALA A 1 86 ? -16.165 15.856 20.191 1.00 50.44 86 ALA A O 1
ATOM 658 N N . SER A 1 87 ? -15.075 14.629 21.764 1.00 48.78 87 SER A N 1
ATOM 659 C CA . SER A 1 87 ? -16.043 14.811 22.837 1.00 48.78 87 SER A CA 1
ATOM 660 C C . SER A 1 87 ? -16.401 16.286 22.903 1.00 48.78 87 SER A C 1
ATOM 662 O O . SER A 1 87 ? -15.539 17.110 23.206 1.00 48.78 87 SER A O 1
ATOM 664 N N . ALA A 1 88 ? -17.643 16.610 22.543 1.00 44.00 88 ALA A N 1
ATOM 665 C CA . ALA A 1 88 ? -18.186 17.932 22.768 1.00 44.00 88 ALA A CA 1
ATOM 666 C C . ALA A 1 88 ? -18.060 18.186 24.275 1.00 44.00 88 ALA A C 1
ATOM 668 O O . ALA A 1 88 ? -18.622 17.442 25.080 1.00 44.00 88 ALA A O 1
ATOM 669 N N . SER A 1 89 ? -17.212 19.144 24.633 1.00 40.88 89 SER A N 1
ATOM 670 C CA . SER A 1 89 ? -17.124 19.739 25.966 1.00 40.88 89 SER A CA 1
ATOM 671 C C . SER A 1 89 ? -17.619 21.166 25.858 1.00 40.88 89 SER A C 1
ATOM 673 O O . SER A 1 89 ? -17.263 21.813 24.845 1.00 40.88 89 SER A O 1
#

pLDDT: mean 90.28, std 12.22, range [40.88, 98.0]

Radius of gyration: 16.51 Å; chains: 1; bounding box: 36×38×39 Å

Sequence (89 aa):
GLAARLLALLPRPDLVVYFELPPEQALDRVATRGEDSETLAGLRSFDAGYRSLPEFSSFAVIDASLPRAAVAGQLEQLIRSRRPAASAS

InterPro domains:
  IPR027417 P-loop containing nucleoside triphosphate hydrolase [G3DSA:3.40.50.300] (2-84)
  IPR027417 P-loop containing nucleoside triphosphate hydrolase [SSF52540] (6-79)
  IPR039430 Thymidylate kinase-like domain [PF02223] (10-71)

Organism: NCBI:txid1246476

Foldseek 3Di:
DVVVVVVVPDDDDLAAEAADEQLVVVQVVCVVVVPDHDDSVRSVVVVVVLVPDPCNVVHHYDHNNDDPVVSVVVVVVVVVVSDDDPPDD